Protein AF-A0A3T0N2Z9-F1 (afdb_monomer_lite)

InterPro domains:
  IPR000172 Glucose-methanol-choline oxidoreductase, N-terminal [PF00732] (7-66)
  IPR012132 Glucose-methanol-choline oxidoreductase [PTHR11552] (4-74)
  IPR036188 FAD/NAD(P)-binding domain superfamily [G3DSA:3.50.50.60] (23-74)
  IPR036188 FAD/NAD(P)-binding domain superfamily [SSF51905] (3-68)

Organism: NCBI:txid2483033

pLDDT: mean 87.96, std 11.08, range [40.0, 97.88]

Structure (mmCIF, N/CA/C/O backbone):
data_AF-A0A3T0N2Z9-F1
#
_entry.id   AF-A0A3T0N2Z9-F1
#
loop_
_atom_site.group_PDB
_atom_site.id
_atom_site.type_symbol
_atom_site.label_atom_id
_atom_site.label_alt_id
_atom_site.label_comp_id
_atom_site.label_asym_id
_atom_site.label_entity_id
_atom_site.label_seq_id
_atom_site.pdbx_PDB_ins_code
_atom_site.Cartn_x
_atom_site.Cartn_y
_atom_site.Cartn_z
_atom_site.occupancy
_atom_site.B_iso_or_equiv
_atom_site.auth_seq_id
_atom_site.auth_comp_id
_atom_site.auth_asym_id
_atom_site.auth_atom_id
_atom_site.pdbx_PDB_model_num
ATOM 1 N N . MET A 1 1 ? -25.307 -13.739 -33.355 1.00 40.00 1 MET A N 1
ATOM 2 C CA . MET A 1 1 ? -24.378 -13.303 -34.418 1.00 40.00 1 MET A CA 1
ATOM 3 C C . MET A 1 1 ? -23.048 -12.985 -33.752 1.00 40.00 1 MET A C 1
ATOM 5 O O . MET A 1 1 ? -22.957 -11.997 -33.039 1.00 40.00 1 MET A O 1
ATOM 9 N N . THR A 1 2 ? -22.076 -13.890 -33.843 1.00 50.00 2 THR A N 1
ATOM 10 C CA . THR A 1 2 ? -20.803 -13.799 -33.106 1.00 50.00 2 THR A CA 1
ATOM 11 C C . THR A 1 2 ? -19.819 -12.974 -33.932 1.00 50.00 2 THR A C 1
ATOM 13 O O . THR A 1 2 ? -19.484 -13.370 -35.047 1.00 50.00 2 THR A O 1
ATOM 16 N N . ALA A 1 3 ? -19.401 -11.808 -33.434 1.00 53.59 3 ALA A N 1
ATOM 17 C CA . ALA A 1 3 ? -18.466 -10.936 -34.141 1.00 53.59 3 ALA A CA 1
ATOM 18 C C . ALA A 1 3 ? -17.098 -11.628 -34.271 1.00 53.59 3 ALA A C 1
ATOM 20 O O . ALA A 1 3 ? -16.432 -11.910 -33.275 1.00 53.59 3 ALA A O 1
ATOM 21 N N . ARG A 1 4 ? -16.702 -11.932 -35.511 1.00 63.09 4 ARG A N 1
ATOM 22 C CA . ARG A 1 4 ? -15.423 -12.560 -35.852 1.00 63.09 4 ARG A CA 1
ATOM 23 C C . ARG A 1 4 ? -14.454 -11.466 -36.293 1.00 63.09 4 ARG A C 1
ATOM 25 O O . ARG A 1 4 ? -14.747 -10.708 -37.216 1.00 63.09 4 ARG A O 1
ATOM 32 N N . ILE A 1 5 ? -13.312 -11.362 -35.621 1.00 72.00 5 ILE A N 1
ATOM 33 C CA . ILE A 1 5 ? -12.253 -10.414 -35.990 1.00 72.00 5 ILE A CA 1
ATOM 34 C C . ILE A 1 5 ? -11.716 -10.815 -37.372 1.00 72.00 5 ILE A C 1
ATOM 36 O O . ILE A 1 5 ? -11.273 -11.946 -37.551 1.00 72.00 5 ILE A O 1
ATOM 40 N N . THR A 1 6 ? -11.786 -9.897 -38.342 1.00 76.25 6 THR A N 1
ATOM 41 C CA . THR A 1 6 ? -11.427 -10.135 -39.758 1.00 76.25 6 THR A CA 1
ATOM 42 C C . THR A 1 6 ? -10.383 -9.118 -40.251 1.00 76.25 6 THR A C 1
ATOM 44 O O . THR A 1 6 ? -10.458 -8.630 -41.373 1.00 76.25 6 THR A O 1
ATOM 47 N N . GLY A 1 7 ? -9.432 -8.733 -39.393 1.00 75.69 7 GLY A N 1
ATOM 48 C CA . GLY A 1 7 ? -8.379 -7.760 -39.708 1.00 75.69 7 GLY A CA 1
ATOM 49 C C . GLY A 1 7 ? -6.999 -8.247 -39.267 1.00 75.69 7 GLY A C 1
ATOM 50 O O . GLY A 1 7 ? -6.890 -8.986 -38.290 1.00 75.69 7 GLY A O 1
ATOM 51 N N . VAL A 1 8 ? -5.953 -7.826 -39.982 1.00 77.25 8 VAL A N 1
ATOM 52 C CA . VAL A 1 8 ? -4.542 -8.081 -39.647 1.00 77.25 8 VAL A CA 1
ATOM 53 C C . VAL A 1 8 ? -3.863 -6.772 -39.243 1.00 77.25 8 VAL A C 1
ATOM 55 O O . VAL A 1 8 ? -4.021 -5.755 -39.912 1.00 77.25 8 VAL A O 1
ATOM 58 N N . GLY A 1 9 ? -3.128 -6.780 -38.132 1.00 75.00 9 GLY A N 1
ATOM 59 C CA . GLY A 1 9 ? -2.449 -5.600 -37.601 1.00 75.00 9 GLY A CA 1
ATOM 60 C C . GLY A 1 9 ? -1.588 -5.943 -36.389 1.00 75.00 9 GLY A C 1
ATOM 61 O O . GLY A 1 9 ? -1.742 -7.008 -35.790 1.00 75.00 9 GLY A O 1
ATOM 62 N N . PHE A 1 10 ? -0.664 -5.052 -36.031 1.00 76.56 10 PHE A N 1
ATOM 63 C CA . PHE A 1 10 ? 0.149 -5.231 -34.831 1.00 76.56 10 PHE A CA 1
ATOM 64 C C . PHE A 1 10 ? -0.737 -5.206 -33.585 1.00 76.56 10 PHE A C 1
ATOM 66 O O . PHE A 1 10 ? -1.525 -4.282 -33.387 1.00 76.56 10 PHE A O 1
ATOM 73 N N . TYR A 1 11 ? -0.592 -6.217 -32.732 1.00 80.81 11 TYR A N 1
ATOM 74 C CA . TYR A 1 11 ? -1.269 -6.237 -31.444 1.00 80.81 11 TYR A CA 1
ATOM 75 C C . TYR A 1 11 ? -0.489 -5.370 -30.456 1.00 80.81 11 TYR A C 1
ATOM 77 O O . TYR A 1 11 ? 0.695 -5.615 -30.205 1.00 80.81 11 TYR A O 1
ATOM 85 N N . GLN A 1 12 ? -1.145 -4.363 -29.878 1.00 82.06 12 GLN A N 1
ATOM 86 C CA . GLN A 1 12 ? -0.542 -3.584 -28.805 1.00 82.06 12 GLN A CA 1
ATOM 87 C C . GLN A 1 12 ? -0.392 -4.487 -27.577 1.00 82.06 12 GLN A C 1
ATOM 89 O O . GLN A 1 12 ? -1.372 -4.901 -26.962 1.00 82.06 12 GLN A O 1
ATOM 94 N N . THR A 1 13 ? 0.850 -4.805 -27.225 1.00 87.06 13 THR A N 1
ATOM 95 C CA . THR A 1 13 ? 1.170 -5.593 -26.031 1.00 87.06 13 THR A CA 1
ATOM 96 C C . THR A 1 13 ? 1.730 -4.685 -24.943 1.00 87.06 13 THR A C 1
ATOM 98 O O . THR A 1 13 ? 2.289 -3.626 -25.221 1.00 87.06 13 THR A O 1
ATOM 101 N N . THR A 1 14 ? 1.648 -5.119 -23.687 1.00 87.06 14 THR A N 1
ATOM 102 C CA . THR A 1 14 ? 2.375 -4.505 -22.565 1.00 87.06 14 THR A CA 1
ATOM 103 C C . THR A 1 14 ? 3.838 -4.962 -22.558 1.00 87.06 14 THR A C 1
ATOM 105 O O . THR A 1 14 ? 4.358 -5.426 -21.547 1.00 87.06 14 THR A O 1
ATOM 108 N N . THR A 1 15 ? 4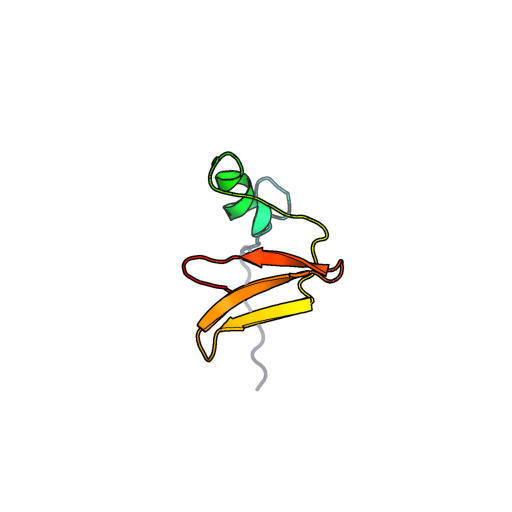.506 -4.877 -23.710 1.00 88.31 15 THR A N 1
ATOM 109 C CA . THR A 1 15 ? 5.913 -5.255 -23.886 1.00 88.31 15 THR A CA 1
ATOM 110 C C . THR A 1 15 ? 6.750 -4.000 -24.076 1.00 88.31 15 THR A C 1
ATOM 112 O O . THR A 1 15 ? 6.419 -3.141 -24.888 1.00 88.31 15 THR A O 1
ATOM 115 N N . HIS A 1 16 ? 7.862 -3.906 -23.358 1.00 82.81 16 HIS A N 1
ATOM 116 C CA . HIS A 1 16 ? 8.837 -2.834 -23.505 1.00 82.81 16 HIS A CA 1
ATOM 117 C C . HIS A 1 16 ? 10.237 -3.437 -23.546 1.00 82.81 16 HIS A C 1
ATOM 119 O O . HIS A 1 16 ? 10.568 -4.297 -22.731 1.00 82.81 16 HIS A O 1
ATOM 125 N N . ASN A 1 17 ? 11.045 -3.034 -24.530 1.00 84.62 17 ASN A N 1
ATOM 126 C CA . ASN A 1 17 ? 12.388 -3.579 -24.774 1.00 84.62 17 ASN A CA 1
ATOM 127 C C . ASN A 1 17 ? 12.427 -5.121 -24.828 1.00 84.62 17 ASN A C 1
ATOM 129 O O . ASN A 1 17 ? 13.288 -5.759 -24.225 1.00 84.62 17 ASN A O 1
ATOM 133 N N . GLY A 1 18 ? 11.450 -5.727 -25.515 1.00 85.81 18 GLY A N 1
ATOM 134 C CA . GLY A 1 18 ? 11.367 -7.182 -25.697 1.00 85.81 18 GLY A CA 1
ATOM 135 C C . GLY A 1 18 ? 11.003 -7.976 -24.437 1.00 85.81 18 GLY A C 1
ATOM 136 O O . GLY A 1 18 ? 11.101 -9.200 -24.445 1.00 85.81 18 GLY A O 1
ATOM 137 N N . ARG A 1 19 ? 10.590 -7.312 -23.349 1.00 85.00 19 ARG A N 1
ATOM 138 C CA . ARG A 1 19 ? 10.182 -7.953 -22.090 1.00 85.00 19 ARG A CA 1
ATOM 139 C C . ARG A 1 19 ? 8.791 -7.499 -21.673 1.00 85.00 19 ARG A C 1
ATOM 141 O O . ARG A 1 19 ? 8.365 -6.392 -21.998 1.00 85.00 19 ARG A O 1
ATOM 148 N N . ARG A 1 20 ? 8.095 -8.347 -20.913 1.00 87.00 20 ARG A N 1
ATOM 149 C CA . ARG A 1 20 ? 6.835 -7.970 -20.261 1.00 87.00 20 ARG A CA 1
ATOM 150 C C . ARG A 1 20 ? 7.072 -6.743 -19.383 1.00 87.00 20 ARG A C 1
ATOM 152 O O . ARG A 1 20 ? 7.998 -6.745 -18.577 1.00 87.00 20 ARG A O 1
ATOM 159 N N . TRP A 1 21 ? 6.215 -5.742 -19.521 1.00 87.06 21 TRP A N 1
ATOM 160 C CA . TRP A 1 21 ? 6.275 -4.501 -18.767 1.00 87.06 21 TRP A CA 1
ATOM 161 C C . TRP A 1 21 ? 5.097 -4.433 -17.797 1.00 87.06 21 TRP A C 1
ATOM 163 O O . TRP A 1 21 ? 3.955 -4.203 -18.198 1.00 87.06 21 TRP A O 1
ATOM 173 N N . ALA A 1 22 ? 5.356 -4.713 -16.517 1.00 84.81 22 ALA A N 1
ATOM 174 C CA . ALA A 1 22 ? 4.320 -4.707 -15.489 1.00 84.81 22 ALA A CA 1
ATOM 175 C C . ALA A 1 22 ? 4.075 -3.292 -14.940 1.00 84.81 22 ALA A C 1
ATOM 177 O O . ALA A 1 22 ? 4.908 -2.397 -15.076 1.00 84.81 22 ALA A O 1
ATOM 178 N N . ALA A 1 23 ? 2.958 -3.097 -14.231 1.00 82.38 23 ALA A N 1
ATOM 179 C CA . ALA A 1 23 ? 2.676 -1.837 -13.533 1.00 82.38 23 ALA A CA 1
ATOM 180 C C . ALA A 1 23 ? 3.783 -1.459 -12.525 1.00 82.38 23 ALA A C 1
ATOM 182 O O . ALA A 1 23 ? 4.116 -0.282 -12.376 1.00 82.38 23 ALA A O 1
ATOM 183 N N . ALA A 1 24 ? 4.403 -2.459 -11.887 1.00 82.69 24 ALA A N 1
ATOM 184 C CA . ALA A 1 24 ? 5.566 -2.253 -11.027 1.00 82.69 24 ALA A CA 1
ATOM 185 C C . ALA A 1 24 ? 6.732 -1.608 -11.799 1.00 82.69 24 ALA A C 1
ATOM 187 O O . ALA A 1 24 ? 7.329 -0.643 -11.331 1.00 82.69 24 ALA A O 1
ATOM 188 N N . ASP A 1 25 ? 7.010 -2.071 -13.015 1.00 82.12 25 ASP A N 1
ATOM 189 C CA . ASP A 1 25 ? 8.096 -1.542 -13.840 1.00 82.12 25 ASP A CA 1
ATOM 190 C C . ASP A 1 25 ? 7.770 -0.166 -14.435 1.00 82.12 25 ASP A C 1
ATOM 192 O O . ASP A 1 25 ? 8.645 0.692 -14.561 1.00 82.12 25 ASP A O 1
ATOM 196 N N . ALA A 1 26 ? 6.510 0.061 -14.809 1.00 81.25 26 ALA A N 1
ATOM 197 C CA . ALA A 1 26 ? 6.080 1.309 -15.429 1.00 81.25 26 ALA A CA 1
ATOM 198 C C . ALA A 1 26 ? 6.013 2.479 -14.431 1.00 81.25 26 ALA A C 1
ATOM 200 O O . ALA A 1 26 ? 6.382 3.605 -14.790 1.00 81.25 26 ALA A O 1
ATOM 201 N N . SER A 1 27 ? 5.575 2.202 -13.196 1.00 83.25 27 SER A N 1
ATOM 202 C CA . SER A 1 27 ? 5.255 3.219 -12.186 1.00 83.25 27 SER A CA 1
ATOM 203 C C . SER A 1 27 ? 6.133 3.122 -10.938 1.00 83.25 27 SER A C 1
ATOM 205 O O . SER A 1 27 ? 6.764 4.108 -10.557 1.00 83.25 27 SER A O 1
ATOM 207 N N . LEU A 1 28 ? 6.200 1.945 -10.304 1.00 86.44 28 LEU A N 1
ATOM 208 C CA . LEU A 1 28 ? 6.848 1.785 -8.998 1.00 86.44 28 LEU A CA 1
ATOM 209 C C . LEU A 1 28 ? 8.366 1.966 -9.090 1.00 86.44 28 LEU A C 1
ATOM 211 O O . LEU A 1 28 ? 8.918 2.778 -8.352 1.00 86.44 28 LEU A O 1
ATOM 215 N N . ARG A 1 29 ? 9.023 1.318 -10.061 1.00 86.25 29 ARG A N 1
ATOM 216 C CA . ARG A 1 29 ? 10.480 1.413 -10.280 1.00 86.25 29 ARG A CA 1
ATOM 217 C C . ARG A 1 29 ? 10.977 2.848 -10.437 1.00 86.25 29 ARG A C 1
ATOM 219 O O . ARG A 1 29 ? 12.056 3.187 -9.968 1.00 86.25 29 ARG A O 1
ATOM 226 N N . LYS A 1 30 ? 10.175 3.719 -11.055 1.00 84.44 30 LYS A N 1
ATOM 227 C CA . LYS A 1 30 ? 10.506 5.145 -11.215 1.00 84.44 30 LYS A CA 1
ATOM 228 C C . LYS A 1 30 ? 10.364 5.936 -9.911 1.00 84.44 30 LYS A C 1
ATOM 230 O O . LYS A 1 30 ? 11.022 6.958 -9.739 1.00 84.44 30 LYS A O 1
ATOM 235 N N . ALA A 1 31 ? 9.490 5.496 -9.008 1.00 88.69 31 ALA A N 1
ATOM 236 C CA . ALA A 1 31 ? 9.219 6.154 -7.733 1.00 88.69 31 ALA A CA 1
ATOM 237 C C . ALA A 1 31 ? 10.068 5.611 -6.566 1.00 88.69 31 ALA A C 1
ATOM 239 O O . ALA A 1 31 ? 10.169 6.294 -5.549 1.00 88.69 31 ALA A O 1
ATOM 240 N N . GLU A 1 32 ? 10.701 4.441 -6.715 1.00 87.69 32 GLU A N 1
ATOM 241 C CA . GLU A 1 32 ? 11.502 3.751 -5.684 1.00 87.69 32 GLU A CA 1
ATOM 242 C C . GLU A 1 32 ? 12.580 4.631 -5.028 1.00 87.69 32 GLU A C 1
ATOM 244 O O . GLU A 1 32 ? 12.826 4.508 -3.832 1.00 87.69 32 GLU A O 1
ATOM 249 N N . ALA A 1 33 ? 13.187 5.563 -5.768 1.00 87.56 33 ALA A N 1
ATOM 250 C CA . ALA A 1 33 ? 14.237 6.441 -5.241 1.00 87.56 33 ALA A CA 1
ATOM 251 C C . ALA A 1 33 ? 13.726 7.545 -4.287 1.00 87.56 33 ALA A C 1
ATOM 253 O O . ALA A 1 33 ? 14.520 8.273 -3.684 1.00 87.56 33 ALA A O 1
ATOM 254 N N . ARG A 1 34 ? 12.407 7.729 -4.154 1.00 93.19 34 ARG A N 1
ATOM 255 C CA . ARG A 1 34 ? 11.828 8.792 -3.323 1.00 93.19 34 ARG A CA 1
ATOM 256 C C . ARG A 1 34 ? 11.898 8.406 -1.846 1.00 93.19 34 ARG A C 1
ATOM 258 O O . ARG A 1 34 ? 11.280 7.435 -1.432 1.00 93.19 34 ARG A O 1
ATOM 265 N N . LYS A 1 35 ? 12.528 9.247 -1.017 1.00 91.06 35 LYS A N 1
ATOM 266 C CA . LYS A 1 35 ? 12.647 9.031 0.444 1.00 91.06 35 LYS A CA 1
ATOM 267 C C . LYS A 1 35 ? 11.309 8.898 1.185 1.00 91.06 35 LYS A C 1
ATOM 269 O O . LYS A 1 35 ? 11.265 8.326 2.266 1.00 91.06 35 LYS A O 1
ATOM 274 N N . ILE A 1 36 ? 10.238 9.454 0.621 1.00 90.88 36 ILE A N 1
ATOM 275 C CA . ILE A 1 36 ? 8.888 9.416 1.201 1.00 90.88 36 ILE A CA 1
ATOM 276 C C . ILE A 1 36 ? 8.141 8.109 0.904 1.00 90.88 36 ILE A C 1
ATOM 278 O O . ILE A 1 36 ? 7.090 7.867 1.491 1.00 90.88 36 ILE A O 1
ATOM 282 N N . LEU A 1 37 ? 8.647 7.280 -0.016 1.00 92.00 37 LEU A N 1
ATOM 283 C CA . LEU A 1 37 ? 8.032 6.011 -0.381 1.00 92.00 37 LEU A CA 1
ATOM 284 C C . LEU A 1 37 ? 8.672 4.881 0.423 1.00 92.00 37 LEU A C 1
ATOM 286 O O . LEU A 1 37 ? 9.889 4.713 0.427 1.00 92.00 37 LEU A O 1
ATOM 290 N N . LYS A 1 38 ? 7.837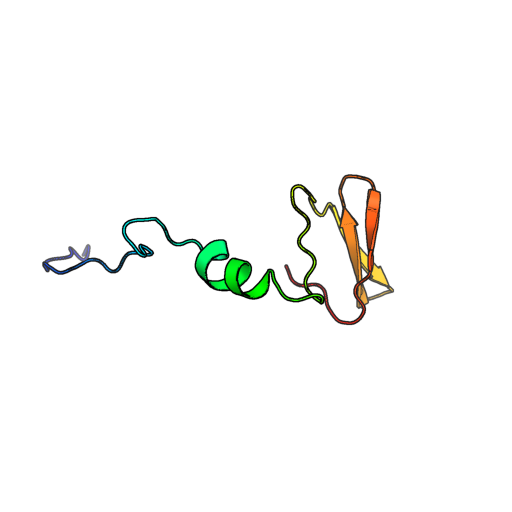 4.062 1.061 1.00 92.75 38 LYS A N 1
ATOM 291 C CA . LYS A 1 38 ? 8.266 2.830 1.718 1.00 92.75 38 LYS A CA 1
ATOM 292 C C . LYS A 1 38 ? 7.518 1.651 1.119 1.00 92.75 38 LYS A C 1
ATOM 294 O O . LYS A 1 38 ? 6.295 1.598 1.187 1.00 92.75 38 LYS A O 1
ATOM 299 N N . ILE A 1 39 ? 8.265 0.707 0.561 1.00 92.50 39 ILE A N 1
ATOM 300 C CA . ILE A 1 39 ? 7.726 -0.534 0.004 1.00 92.50 39 ILE A CA 1
ATOM 301 C C . ILE A 1 39 ? 7.925 -1.634 1.042 1.00 92.50 39 ILE A C 1
ATOM 303 O O . ILE A 1 39 ? 9.021 -1.803 1.574 1.00 92.50 39 ILE A O 1
ATOM 307 N N . LEU A 1 40 ? 6.854 -2.361 1.344 1.00 93.00 40 LEU A N 1
ATOM 308 C CA . LEU A 1 40 ? 6.868 -3.507 2.243 1.00 93.00 40 LEU A CA 1
ATOM 309 C C . LEU A 1 40 ? 6.456 -4.742 1.441 1.00 93.00 40 LEU A C 1
ATOM 311 O O . LEU A 1 40 ? 5.284 -4.904 1.107 1.00 93.00 40 LEU A O 1
ATOM 315 N N . ALA A 1 41 ? 7.429 -5.583 1.094 1.00 93.19 41 ALA A N 1
ATOM 316 C CA . ALA A 1 41 ? 7.157 -6.887 0.501 1.00 93.19 41 ALA A CA 1
ATOM 317 C C . ALA A 1 41 ? 6.638 -7.857 1.574 1.00 93.19 41 ALA A C 1
ATOM 319 O O . ALA A 1 41 ? 6.844 -7.633 2.769 1.00 93.19 41 ALA A O 1
ATOM 320 N N . GLU A 1 42 ? 5.934 -8.906 1.138 1.00 94.56 42 GLU A N 1
ATOM 321 C CA . GLU A 1 42 ? 5.490 -10.017 2.005 1.00 94.56 42 GLU A CA 1
ATOM 322 C C . GLU A 1 42 ? 4.667 -9.567 3.229 1.00 94.56 42 GLU A C 1
ATOM 324 O O . GLU A 1 42 ? 4.585 -10.241 4.249 1.00 94.56 42 GLU A O 1
ATOM 329 N N . SER A 1 43 ? 4.038 -8.398 3.130 1.00 95.94 43 SER A N 1
ATOM 330 C CA . SER A 1 43 ? 3.321 -7.752 4.225 1.00 95.94 43 SER A CA 1
ATOM 331 C C . SER A 1 43 ? 1.826 -7.798 3.954 1.00 95.94 43 SER A C 1
ATOM 333 O O . SER A 1 43 ? 1.233 -6.828 3.482 1.00 95.94 43 SER A O 1
ATOM 335 N N . ARG A 1 44 ? 1.212 -8.954 4.216 1.00 96.81 44 ARG A N 1
ATOM 336 C CA . ARG A 1 44 ? -0.224 -9.150 4.003 1.00 96.81 44 ARG A CA 1
ATOM 337 C C . ARG A 1 44 ? -1.036 -8.391 5.054 1.00 96.81 44 ARG A C 1
ATOM 339 O O . ARG A 1 44 ? -0.798 -8.524 6.255 1.00 96.81 44 ARG A O 1
ATOM 346 N N . VAL A 1 45 ? -1.984 -7.583 4.585 1.00 97.38 45 VAL A N 1
ATOM 347 C CA . VAL A 1 45 ? -2.911 -6.826 5.435 1.00 97.38 45 VAL A CA 1
ATOM 348 C C . VAL A 1 45 ? -4.032 -7.754 5.898 1.00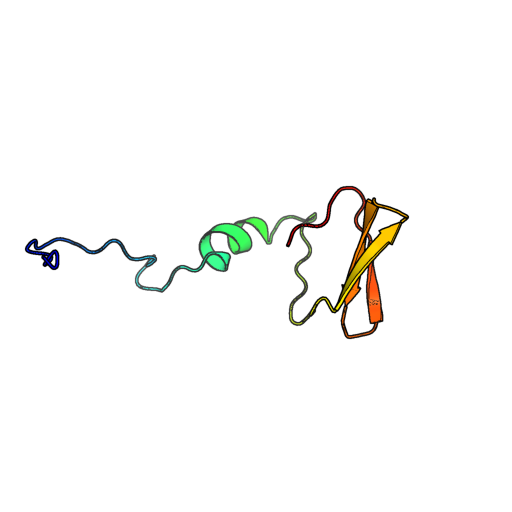 97.38 45 VAL A C 1
ATOM 350 O O . VAL A 1 45 ? -4.701 -8.369 5.072 1.00 97.38 45 VAL A O 1
ATOM 353 N N . ALA A 1 46 ? -4.239 -7.834 7.213 1.00 97.38 46 ALA A N 1
ATOM 354 C CA . ALA A 1 46 ? -5.312 -8.605 7.832 1.00 97.38 46 ALA A CA 1
ATOM 355 C C . ALA A 1 46 ? -6.613 -7.794 7.929 1.00 97.38 46 ALA A C 1
ATOM 357 O O . ALA A 1 46 ? -7.694 -8.320 7.674 1.00 97.38 46 ALA A O 1
ATOM 358 N N . ARG A 1 47 ? -6.519 -6.509 8.304 1.00 96.88 47 ARG A N 1
ATOM 359 C CA . ARG A 1 47 ? -7.674 -5.601 8.413 1.00 96.88 47 ARG A CA 1
ATOM 360 C C . ARG A 1 47 ? -7.282 -4.124 8.400 1.00 96.88 47 ARG A C 1
ATOM 362 O O . ARG A 1 47 ? -6.138 -3.769 8.688 1.00 96.88 47 ARG A O 1
ATOM 369 N N . VAL A 1 48 ? -8.267 -3.266 8.138 1.00 97.50 48 VAL A N 1
ATOM 370 C CA . VAL A 1 48 ? -8.180 -1.809 8.326 1.00 97.50 48 VAL A CA 1
ATOM 371 C C . VAL A 1 48 ? -8.531 -1.461 9.777 1.00 97.50 48 VAL A C 1
ATOM 373 O O . VAL A 1 48 ? -9.442 -2.046 10.363 1.00 97.50 48 VAL A O 1
ATOM 376 N N . LEU A 1 49 ? -7.787 -0.527 10.366 1.00 97.62 49 LEU A N 1
ATOM 377 C CA . LEU A 1 49 ? -8.017 0.002 11.709 1.00 97.62 49 LEU A CA 1
ATOM 378 C C . LEU A 1 49 ? -8.895 1.252 11.624 1.00 97.62 49 LEU A C 1
ATOM 380 O O . LEU A 1 49 ? -8.612 2.144 10.822 1.00 97.62 49 LEU A O 1
ATOM 384 N N . PHE A 1 50 ? -9.917 1.329 12.477 1.00 97.19 50 PHE A N 1
ATOM 385 C CA . PHE A 1 50 ? -10.877 2.431 12.497 1.00 97.19 50 PHE A CA 1
ATOM 386 C C . PHE A 1 50 ? -10.956 3.110 13.863 1.00 97.19 50 PHE A C 1
ATOM 388 O O . PHE A 1 50 ? -10.918 2.450 14.900 1.00 97.19 50 PHE A O 1
ATOM 395 N N . GLU A 1 51 ? -11.136 4.427 13.834 1.00 95.88 51 GLU A N 1
ATOM 396 C CA . GLU A 1 51 ? -11.625 5.236 14.946 1.00 95.88 51 GLU A CA 1
ATOM 397 C C . GLU A 1 51 ? -13.015 5.759 14.563 1.00 95.88 51 GLU A C 1
ATOM 399 O O . GLU A 1 51 ? -13.158 6.646 13.717 1.00 95.88 51 GLU A O 1
ATOM 404 N N . GLY A 1 52 ? -14.064 5.139 15.114 1.00 95.31 52 GLY A N 1
ATOM 405 C CA . GLY A 1 52 ? -15.436 5.365 14.655 1.00 95.31 52 GLY A CA 1
ATOM 406 C C . GLY A 1 52 ? -15.588 5.002 13.175 1.00 95.31 52 GLY A C 1
ATOM 407 O O . GLY A 1 52 ? -15.447 3.841 12.800 1.00 95.31 52 GLY A O 1
ATOM 408 N N . THR A 1 53 ? -15.857 6.000 12.333 1.00 94.81 53 THR A N 1
ATOM 409 C CA . THR A 1 53 ? -15.972 5.851 10.871 1.00 94.81 53 THR A CA 1
ATOM 410 C C . THR A 1 53 ? -14.690 6.212 10.113 1.00 94.81 53 THR A C 1
ATOM 412 O O . THR A 1 53 ? -14.629 6.030 8.898 1.00 94.81 53 THR A O 1
ATOM 415 N N . ARG A 1 54 ? -13.652 6.715 10.796 1.00 95.19 54 ARG A N 1
ATOM 416 C CA . ARG A 1 54 ? -12.390 7.131 10.172 1.00 95.19 54 ARG A CA 1
ATOM 417 C C . ARG A 1 54 ? -11.409 5.966 10.102 1.00 95.19 54 ARG A C 1
ATOM 419 O O . ARG A 1 54 ? -11.066 5.390 11.131 1.00 95.19 54 ARG A O 1
ATOM 426 N N . ALA A 1 55 ? -10.896 5.666 8.910 1.00 97.12 55 ALA A N 1
ATOM 427 C CA . ALA A 1 55 ? -9.761 4.760 8.755 1.00 97.12 55 ALA A CA 1
ATOM 428 C C . ALA A 1 55 ? -8.477 5.443 9.255 1.00 97.12 55 ALA A C 1
ATOM 430 O O . ALA A 1 55 ? -8.130 6.534 8.803 1.00 97.12 55 ALA A O 1
ATOM 431 N N . ILE A 1 56 ? -7.779 4.798 10.188 1.00 97.69 56 ILE A N 1
ATOM 432 C CA . ILE A 1 56 ? -6.570 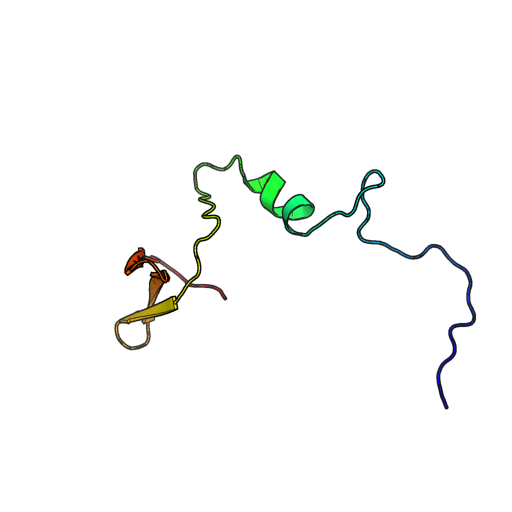5.336 10.836 1.00 97.69 56 ILE A CA 1
ATOM 433 C C . ILE A 1 56 ? -5.318 4.505 10.547 1.00 97.69 56 ILE A C 1
ATOM 435 O O . ILE A 1 56 ? -4.231 4.831 11.024 1.00 97.69 56 ILE A O 1
ATOM 439 N N . GLY A 1 57 ? -5.439 3.412 9.792 1.00 97.44 57 GLY A N 1
ATOM 440 C CA . GLY A 1 57 ? -4.308 2.554 9.464 1.00 97.44 57 GLY A CA 1
ATOM 441 C C . GLY A 1 57 ? -4.701 1.133 9.089 1.00 97.44 57 GLY A C 1
ATOM 442 O O . GLY A 1 57 ? -5.862 0.841 8.818 1.00 97.44 57 GLY A O 1
ATOM 443 N N . VAL A 1 58 ? -3.719 0.237 9.105 1.00 97.88 58 VAL A N 1
ATOM 444 C CA . VAL A 1 58 ? -3.885 -1.190 8.814 1.00 97.88 58 VAL A CA 1
ATOM 445 C C . VAL A 1 58 ? -3.133 -2.054 9.822 1.00 97.88 58 VAL A C 1
ATOM 447 O O . VAL A 1 58 ? -2.111 -1.650 10.385 1.00 97.88 58 VAL A O 1
ATOM 450 N N . GLU A 1 59 ? -3.636 -3.263 10.030 1.00 97.81 59 GLU A N 1
ATOM 451 C CA . GLU A 1 59 ? -2.975 -4.323 10.784 1.00 97.81 59 GLU A CA 1
ATOM 452 C C . GLU A 1 59 ? -2.549 -5.431 9.823 1.00 97.81 59 GLU A C 1
ATOM 454 O O . GLU A 1 59 ? -3.334 -5.872 8.981 1.00 97.81 59 GLU A O 1
ATOM 459 N N . LEU A 1 60 ? -1.292 -5.850 9.930 1.00 97.81 60 LEU A N 1
ATOM 460 C CA . LEU A 1 60 ? -0.730 -6.954 9.161 1.00 97.81 60 LEU A CA 1
ATOM 461 C C . LEU A 1 60 ? -1.008 -8.289 9.856 1.00 97.81 60 LEU A C 1
ATOM 463 O O . LEU A 1 60 ? -1.213 -8.333 11.067 1.00 97.81 60 LEU A O 1
ATOM 467 N N . GLU A 1 61 ? -0.936 -9.391 9.111 1.00 97.25 61 GLU A N 1
ATOM 468 C CA . GLU A 1 61 ? -1.145 -10.742 9.665 1.00 97.25 61 GLU A CA 1
ATOM 469 C C . GLU A 1 61 ? -0.153 -11.106 10.782 1.00 97.25 61 GLU A C 1
ATOM 471 O O . GLU A 1 61 ? -0.472 -11.898 11.662 1.00 97.25 61 GLU A O 1
ATOM 476 N N . ASN A 1 62 ? 1.029 -10.484 10.806 1.00 95.62 62 ASN A N 1
ATOM 477 C CA . ASN A 1 62 ? 2.025 -10.674 11.863 1.00 95.62 62 ASN A CA 1
ATOM 478 C C . ASN A 1 62 ? 1.776 -9.816 13.127 1.00 95.62 62 ASN A C 1
ATOM 480 O O . ASN A 1 62 ? 2.659 -9.712 13.976 1.00 95.62 62 ASN A O 1
ATOM 484 N N . GLY A 1 63 ? 0.625 -9.143 13.232 1.00 94.94 63 GLY A N 1
ATOM 485 C CA . GLY A 1 63 ? 0.256 -8.273 14.357 1.00 94.94 63 GLY A CA 1
ATOM 486 C C . GLY A 1 63 ? 0.857 -6.862 14.308 1.00 94.94 63 GLY A C 1
ATOM 487 O O . GLY A 1 63 ? 0.530 -6.016 15.144 1.00 94.94 63 GLY A O 1
ATOM 488 N N . THR A 1 64 ? 1.710 -6.554 13.325 1.00 97.00 64 THR A N 1
ATOM 489 C CA . THR A 1 64 ? 2.258 -5.200 13.156 1.00 97.00 64 THR A CA 1
ATOM 490 C C . THR A 1 64 ? 1.163 -4.232 12.723 1.00 97.00 64 THR A C 1
ATOM 492 O O . THR A 1 64 ? 0.458 -4.473 11.745 1.00 97.00 64 THR A O 1
ATOM 495 N N . ARG A 1 65 ? 1.080 -3.075 13.385 1.00 96.50 65 ARG A N 1
ATOM 496 C CA . ARG A 1 65 ? 0.163 -1.987 13.014 1.00 96.50 65 ARG A CA 1
ATOM 497 C C . ARG A 1 65 ? 0.898 -0.867 12.282 1.00 96.50 65 ARG A C 1
ATOM 499 O O . ARG A 1 65 ? 2.010 -0.490 12.659 1.00 96.50 65 ARG A O 1
ATOM 506 N N . LYS A 1 66 ? 0.277 -0.324 11.235 1.00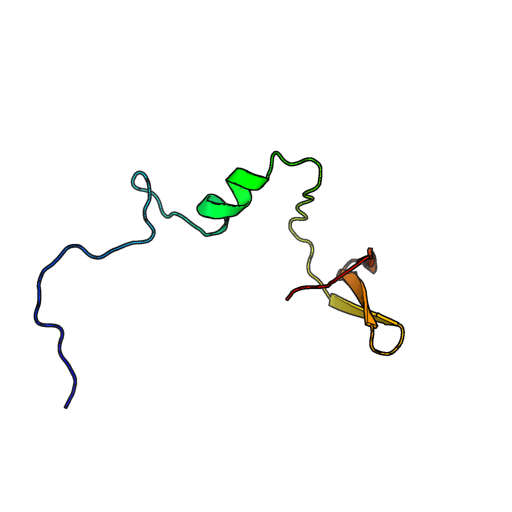 96.25 66 LYS A N 1
ATOM 507 C CA . LYS A 1 66 ? 0.755 0.845 10.483 1.00 96.25 66 LYS A CA 1
ATOM 508 C C . LYS A 1 66 ? -0.327 1.912 10.470 1.00 96.25 66 LYS A C 1
ATOM 510 O O . LYS A 1 66 ? -1.415 1.664 9.968 1.00 96.25 66 LYS A O 1
ATOM 515 N N . GLY A 1 67 ? -0.019 3.080 11.026 1.00 95.25 67 GLY A N 1
ATOM 516 C CA . GLY A 1 67 ? -0.922 4.228 11.017 1.00 95.25 67 GLY A CA 1
ATOM 517 C C . GLY A 1 67 ? -0.952 4.929 9.659 1.00 95.25 67 GLY A C 1
ATOM 518 O O . GLY A 1 67 ? 0.046 4.938 8.937 1.00 95.25 67 GLY A O 1
ATOM 519 N N . ALA A 1 68 ? -2.088 5.540 9.348 1.00 94.00 68 ALA A N 1
ATOM 520 C CA . ALA A 1 68 ? -2.295 6.413 8.205 1.00 94.00 68 ALA A CA 1
ATOM 521 C C . ALA A 1 68 ? -2.801 7.774 8.702 1.00 94.00 68 ALA A C 1
ATOM 523 O O . ALA A 1 68 ? -3.784 7.848 9.435 1.00 94.00 68 ALA A O 1
ATOM 524 N N . ALA A 1 69 ? -2.115 8.855 8.318 1.00 89.56 69 ALA A N 1
ATOM 525 C CA . ALA A 1 69 ? -2.486 10.208 8.741 1.00 89.56 69 ALA A CA 1
ATOM 526 C C . ALA A 1 69 ? -3.664 10.779 7.929 1.00 89.56 69 ALA A C 1
ATOM 528 O O . ALA A 1 69 ? -4.490 11.516 8.470 1.00 89.56 69 ALA A O 1
ATOM 529 N N . GLY A 1 70 ? -3.739 10.430 6.641 1.00 90.88 70 GLY A N 1
ATOM 530 C CA . GLY A 1 70 ? -4.780 10.888 5.721 1.00 90.88 70 GLY A CA 1
ATOM 531 C C . GLY A 1 70 ? -5.740 9.769 5.345 1.00 90.88 70 GLY A C 1
ATOM 532 O O . GLY A 1 70 ? -6.891 9.776 5.765 1.00 90.88 70 GLY A O 1
ATOM 533 N N . GLU A 1 71 ? -5.250 8.811 4.558 1.00 92.88 71 GLU A N 1
ATOM 534 C CA . GLU A 1 71 ? -6.101 7.869 3.828 1.00 92.88 71 GLU A CA 1
ATOM 535 C C . GLU A 1 71 ? -5.516 6.451 3.814 1.00 92.88 71 GLU A C 1
ATOM 537 O O . GLU A 1 71 ? -4.305 6.250 3.948 1.00 92.88 71 GLU A O 1
ATOM 542 N N . VAL A 1 72 ? -6.396 5.469 3.606 1.00 94.69 72 VAL A N 1
ATOM 543 C CA . VAL A 1 72 ? -6.062 4.070 3.310 1.00 94.69 72 VAL A CA 1
ATOM 544 C C . VAL A 1 72 ? -6.726 3.720 1.976 1.00 94.69 72 VAL A C 1
ATOM 546 O O . VAL A 1 72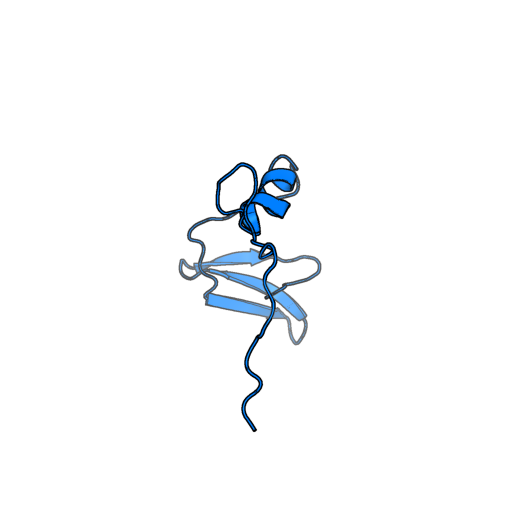 ? -7.930 3.912 1.834 1.00 94.69 72 VAL A O 1
ATOM 549 N N . ILE A 1 73 ? -5.950 3.226 1.008 1.00 93.56 73 ILE A N 1
ATOM 550 C CA . ILE A 1 73 ? -6.413 2.879 -0.350 1.00 93.56 73 ILE A CA 1
ATOM 551 C C . ILE A 1 73 ? -6.282 1.358 -0.544 1.00 93.56 73 ILE A C 1
ATOM 553 O O . ILE A 1 73 ? -5.258 0.795 -0.148 1.00 93.56 73 ILE A O 1
ATOM 557 N N . LEU A 1 74 ? -7.307 0.715 -1.128 1.00 89.44 74 LEU A N 1
ATOM 558 C CA . LEU A 1 74 ? -7.391 -0.732 -1.405 1.00 89.44 74 LEU A CA 1
ATOM 559 C C . LEU A 1 74 ? -7.412 -1.028 -2.908 1.00 89.44 74 LEU A C 1
ATOM 561 O O . LEU A 1 74 ? -8.112 -0.286 -3.633 1.00 89.44 74 LEU A O 1
#

Sequence (74 aa):
MTARITGVGFYQTTTHNGRRWAAADASLRKAEARKILKILAESRVARVLFEGTRAIGVELENGTRKGAAGEVIL

Radius of gyration: 20.23 Å; chains: 1; bounding box: 39×25×55 Å

Secondary structure (DSSP, 8-state):
-------------SEETTEE--HIIIIIHHHTT-TT----TT--EEEEEEETTEEEEEEETTS-EEE-SS----

Foldseek 3Di:
DDDDDDDDDDDDACDDPNHRQDPCNVPVVVCVPPPVDDDDPPFAFPDFDDDVPDGQFTATPVRDTDGDPHDDDD